Protein AF-A0A4Q5K8H9-F1 (afdb_monomer_lite)

Structure (mmCIF, N/CA/C/O backbone):
data_AF-A0A4Q5K8H9-F1
#
_entry.id   AF-A0A4Q5K8H9-F1
#
loop_
_atom_site.group_PDB
_atom_site.id
_atom_site.type_symbol
_atom_site.label_atom_id
_atom_site.label_alt_id
_atom_site.label_comp_id
_atom_site.label_asym_id
_atom_site.label_entity_id
_atom_site.label_seq_id
_atom_site.pdbx_PDB_ins_code
_atom_site.Cartn_x
_atom_site.Cartn_y
_atom_site.Cartn_z
_atom_site.occupancy
_atom_site.B_iso_or_equiv
_atom_site.auth_seq_id
_atom_site.auth_comp_id
_atom_site.auth_asym_id
_atom_site.auth_atom_id
_atom_site.pdbx_PDB_model_num
ATOM 1 N N . MET A 1 1 ? 30.606 2.551 -42.441 1.00 62.38 1 MET A N 1
ATOM 2 C CA . MET A 1 1 ? 29.489 1.614 -42.179 1.00 62.38 1 MET A CA 1
ATOM 3 C C . MET A 1 1 ? 29.678 0.838 -40.875 1.00 62.38 1 MET A C 1
ATOM 5 O O . MET A 1 1 ? 28.784 0.928 -40.049 1.00 62.38 1 MET A O 1
ATOM 9 N N . GLY A 1 2 ? 30.818 0.172 -40.624 1.00 75.88 2 GLY A N 1
ATOM 10 C CA . GLY A 1 2 ? 31.052 -0.582 -39.371 1.00 75.88 2 GLY A CA 1
ATOM 11 C C . GLY A 1 2 ? 30.917 0.238 -38.076 1.00 75.88 2 GLY A C 1
ATOM 12 O O . GLY A 1 2 ? 30.123 -0.114 -37.214 1.00 75.88 2 GLY A O 1
ATOM 13 N N . VAL A 1 3 ? 31.576 1.401 -37.999 1.00 83.06 3 VAL A N 1
ATOM 14 C CA . VAL A 1 3 ? 31.557 2.280 -36.806 1.00 83.06 3 VAL A CA 1
ATOM 15 C C . VAL A 1 3 ? 30.151 2.800 -36.461 1.00 83.06 3 VAL A C 1
ATOM 17 O O . VAL A 1 3 ? 29.798 2.942 -35.295 1.00 83.06 3 VAL A O 1
ATOM 20 N N . CYS A 1 4 ? 29.306 3.059 -37.466 1.00 86.44 4 CYS A N 1
ATOM 21 C CA . CYS A 1 4 ? 27.932 3.519 -37.237 1.00 86.44 4 CYS A CA 1
ATOM 22 C C . CYS A 1 4 ? 27.046 2.403 -36.663 1.00 86.44 4 CYS A C 1
ATOM 24 O O . CYS A 1 4 ? 26.202 2.673 -35.814 1.00 86.44 4 CYS A O 1
ATOM 26 N N . ILE A 1 5 ? 27.248 1.157 -37.105 1.00 91.44 5 ILE A N 1
ATOM 27 C CA . ILE A 1 5 ? 26.515 -0.011 -36.595 1.00 91.44 5 ILE A CA 1
ATOM 28 C C . ILE A 1 5 ? 26.937 -0.304 -35.150 1.00 91.44 5 ILE A C 1
ATOM 30 O O . ILE A 1 5 ? 26.078 -0.516 -34.298 1.00 91.44 5 ILE A O 1
ATOM 34 N N . GLU A 1 6 ? 28.235 -0.239 -34.849 1.00 90.12 6 GLU A N 1
ATOM 35 C CA . GLU A 1 6 ? 28.751 -0.385 -33.482 1.00 90.12 6 GLU A CA 1
ATOM 36 C C . GLU A 1 6 ? 28.177 0.675 -32.536 1.00 90.12 6 GLU A C 1
ATOM 38 O O . GLU A 1 6 ? 27.712 0.340 -31.446 1.00 90.12 6 GLU A O 1
ATOM 43 N N . LEU A 1 7 ? 28.115 1.941 -32.968 1.00 92.06 7 LEU A N 1
ATOM 44 C CA . LEU A 1 7 ? 27.513 3.015 -32.177 1.00 92.06 7 LEU A CA 1
ATOM 45 C C . LEU A 1 7 ? 26.027 2.744 -31.875 1.00 92.06 7 LEU A C 1
ATOM 47 O O . LEU A 1 7 ? 25.587 2.936 -30.743 1.00 92.06 7 LEU A O 1
ATOM 51 N N . LEU A 1 8 ? 25.256 2.266 -32.859 1.00 92.44 8 LEU A N 1
ATOM 52 C CA . LEU A 1 8 ? 23.841 1.921 -32.668 1.00 92.44 8 LEU A CA 1
ATOM 53 C C . LEU A 1 8 ? 23.658 0.774 -31.665 1.00 92.44 8 LEU A C 1
ATOM 55 O O . LEU A 1 8 ? 22.760 0.836 -30.825 1.00 92.44 8 LEU A O 1
ATOM 59 N N . ILE A 1 9 ? 24.525 -0.242 -31.713 1.00 91.81 9 ILE A N 1
ATOM 60 C CA . ILE A 1 9 ? 24.513 -1.354 -30.752 1.00 91.81 9 ILE A CA 1
ATOM 61 C C . ILE A 1 9 ? 24.829 -0.842 -29.343 1.00 91.81 9 ILE A C 1
ATOM 63 O O . ILE A 1 9 ? 24.112 -1.176 -28.399 1.00 91.81 9 ILE A O 1
ATOM 67 N N . ILE A 1 10 ? 25.854 0.002 -29.192 1.00 92.88 10 ILE A N 1
ATOM 68 C CA . ILE A 1 10 ? 26.233 0.593 -27.901 1.00 92.88 10 ILE A CA 1
ATOM 69 C C . ILE A 1 10 ? 25.069 1.404 -27.321 1.00 92.88 10 ILE A C 1
ATOM 71 O O . ILE A 1 10 ? 24.685 1.181 -26.173 1.00 92.88 10 ILE A O 1
ATOM 75 N N . LEU A 1 11 ? 24.468 2.300 -28.112 1.00 92.81 11 LEU A N 1
ATOM 76 C CA . LEU A 1 11 ? 23.325 3.108 -27.677 1.00 92.81 11 LEU A CA 1
ATOM 77 C C . LEU A 1 11 ? 22.146 2.233 -27.234 1.00 92.81 11 LEU A C 1
ATOM 79 O O . LEU A 1 11 ? 21.548 2.495 -26.192 1.00 92.81 11 LEU A O 1
ATOM 83 N N . TRP A 1 12 ? 21.850 1.163 -27.976 1.00 94.12 12 TRP A N 1
ATOM 84 C CA . TRP A 1 12 ? 20.782 0.227 -27.628 1.00 94.12 12 TRP A CA 1
ATOM 85 C C . TRP A 1 12 ? 21.049 -0.519 -26.311 1.00 94.12 12 TRP A C 1
ATOM 87 O O . TRP A 1 12 ? 20.154 -0.642 -25.470 1.00 94.12 12 TRP A O 1
ATOM 97 N N . VAL A 1 13 ? 22.285 -0.983 -26.092 1.00 94.06 13 VAL A N 1
ATOM 98 C CA . VAL A 1 13 ? 22.686 -1.636 -24.834 1.00 94.06 13 VAL A CA 1
ATOM 99 C C . VAL A 1 13 ? 22.577 -0.664 -23.658 1.00 94.06 13 VAL A C 1
ATOM 101 O O . VAL A 1 13 ? 22.017 -1.029 -22.620 1.00 94.06 13 VAL A O 1
ATOM 104 N N . PHE A 1 14 ? 23.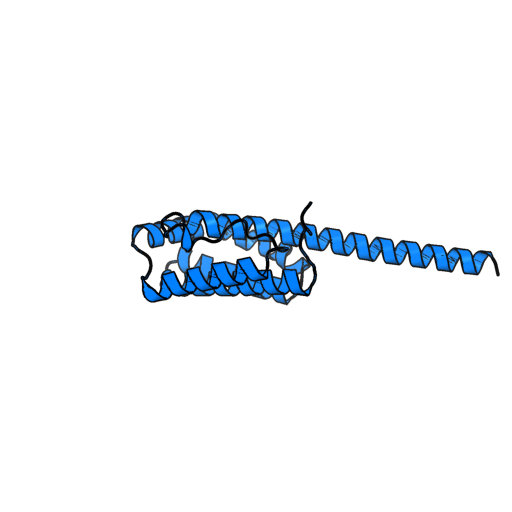064 0.571 -23.814 1.00 93.81 14 PHE A N 1
ATOM 105 C CA . PHE A 1 14 ? 22.987 1.601 -22.775 1.00 93.81 14 PHE A CA 1
ATOM 106 C C . PHE A 1 14 ? 21.544 1.965 -22.419 1.00 93.81 14 PHE A C 1
ATOM 108 O O . PHE A 1 14 ? 21.217 2.022 -21.232 1.00 93.81 14 PHE A O 1
ATOM 115 N N . ASP A 1 15 ? 20.671 2.150 -23.411 1.00 92.44 15 ASP A N 1
ATOM 116 C CA . ASP A 1 15 ? 19.256 2.450 -23.174 1.00 92.44 15 ASP A CA 1
ATOM 117 C C . ASP A 1 15 ? 18.577 1.314 -22.395 1.00 92.44 15 ASP A C 1
ATOM 119 O O . ASP A 1 15 ? 17.964 1.526 -21.342 1.00 92.44 15 ASP A O 1
ATOM 123 N N . ARG A 1 16 ? 18.792 0.063 -22.823 1.00 91.62 16 ARG A N 1
ATOM 124 C CA . ARG A 1 16 ? 18.231 -1.106 -22.135 1.00 91.62 16 ARG A CA 1
ATOM 125 C C . ARG A 1 16 ? 18.771 -1.260 -20.713 1.00 91.62 16 ARG A C 1
ATOM 127 O O . ARG A 1 16 ? 18.016 -1.610 -19.800 1.00 91.62 16 ARG A O 1
ATOM 134 N N . TRP A 1 17 ? 20.053 -0.976 -20.497 1.00 92.69 17 TRP A N 1
ATOM 135 C CA . TRP A 1 17 ? 20.649 -0.950 -19.163 1.00 92.69 17 TRP A CA 1
ATOM 136 C C . TRP A 1 17 ? 20.022 0.136 -18.280 1.00 92.69 17 TRP A C 1
ATOM 138 O O . TRP A 1 17 ? 19.642 -0.143 -17.139 1.00 92.69 17 TRP A O 1
ATOM 148 N N . GLN A 1 18 ? 19.826 1.342 -18.814 1.00 91.56 18 GLN A N 1
ATOM 149 C CA . GLN A 1 18 ? 19.221 2.455 -18.089 1.00 91.56 18 GLN A CA 1
ATOM 150 C C . GLN A 1 18 ? 17.762 2.163 -17.707 1.00 91.56 18 GLN A C 1
ATOM 152 O O . GLN A 1 18 ? 17.360 2.434 -16.572 1.00 91.56 18 GLN A O 1
ATOM 157 N N . VAL A 1 19 ? 16.977 1.565 -18.607 1.00 91.06 19 VAL A N 1
ATOM 158 C CA . VAL A 1 19 ? 15.595 1.136 -18.328 1.00 91.06 19 VAL A CA 1
ATOM 159 C C . VAL A 1 19 ? 15.557 0.093 -17.211 1.00 91.06 19 VAL A C 1
ATOM 161 O O . VAL A 1 19 ? 14.782 0.227 -16.261 1.00 91.06 19 VAL A O 1
ATOM 164 N N . ASN A 1 20 ? 16.428 -0.916 -17.271 1.00 90.00 20 ASN A N 1
ATOM 165 C CA . ASN A 1 20 ? 16.505 -1.952 -16.241 1.00 90.00 20 ASN A CA 1
ATOM 166 C C . ASN A 1 20 ? 16.941 -1.384 -14.884 1.00 90.00 20 ASN A C 1
ATOM 168 O O . ASN A 1 20 ? 16.368 -1.743 -13.856 1.00 90.00 20 ASN A O 1
ATOM 172 N N . SER A 1 21 ? 17.918 -0.475 -14.876 1.00 91.44 21 SER A N 1
ATOM 173 C CA . SER A 1 21 ? 18.385 0.207 -13.666 1.00 91.44 21 SER A CA 1
ATOM 174 C C . SER A 1 21 ? 17.268 1.035 -13.020 1.00 91.44 21 SER A C 1
ATOM 176 O O . SER A 1 21 ? 16.988 0.880 -11.828 1.00 91.44 21 SER A O 1
ATOM 178 N N . LYS A 1 22 ? 16.534 1.824 -13.821 1.00 92.62 22 LYS A N 1
ATOM 179 C CA . LYS A 1 22 ? 15.344 2.562 -13.366 1.00 92.62 22 LYS A CA 1
ATOM 180 C C . LYS A 1 22 ? 14.297 1.621 -12.774 1.00 92.62 22 LYS A C 1
ATOM 182 O O . LYS A 1 22 ? 13.828 1.863 -11.666 1.00 92.62 22 LYS A O 1
ATOM 187 N N . LYS A 1 23 ? 13.968 0.520 -13.459 1.00 92.69 23 LYS A N 1
ATOM 188 C CA . LYS A 1 23 ? 12.986 -0.453 -12.957 1.00 92.69 23 LYS A CA 1
ATOM 189 C C . LYS A 1 23 ? 13.417 -1.062 -11.619 1.00 92.69 23 LYS A C 1
ATOM 191 O O . LYS A 1 23 ? 12.610 -1.111 -10.697 1.00 92.69 23 LYS A O 1
ATOM 196 N N . ARG A 1 24 ? 14.683 -1.475 -11.481 1.00 93.12 24 ARG A N 1
ATOM 197 C CA . ARG A 1 24 ? 15.223 -2.016 -10.219 1.00 93.12 24 ARG A CA 1
ATOM 198 C C . ARG A 1 24 ? 15.133 -1.007 -9.075 1.00 93.12 24 ARG A C 1
ATOM 200 O O . ARG A 1 24 ? 14.752 -1.384 -7.969 1.00 93.12 24 ARG A O 1
ATOM 207 N N . ARG A 1 25 ? 15.426 0.272 -9.341 1.00 95.12 25 ARG A N 1
ATOM 208 C CA . ARG A 1 25 ? 15.238 1.350 -8.358 1.00 95.12 25 ARG A CA 1
ATOM 209 C C . ARG A 1 25 ? 13.778 1.441 -7.913 1.00 95.12 25 ARG A C 1
ATOM 211 O O . ARG A 1 25 ? 13.530 1.426 -6.715 1.00 95.12 25 ARG A O 1
ATOM 218 N N . LEU A 1 26 ? 12.827 1.485 -8.848 1.00 96.12 26 LEU A N 1
ATOM 219 C CA . LEU A 1 26 ? 11.400 1.569 -8.515 1.00 96.12 26 LEU A CA 1
ATOM 220 C C . LEU A 1 26 ? 10.922 0.359 -7.698 1.00 96.12 26 LEU A C 1
ATOM 222 O O . LEU A 1 26 ? 10.239 0.542 -6.699 1.00 96.12 26 LEU A O 1
ATOM 226 N N . VAL A 1 27 ? 11.336 -0.861 -8.056 1.00 96.00 27 VAL A N 1
ATOM 227 C CA . VAL A 1 27 ? 11.027 -2.074 -7.272 1.00 96.00 27 VAL A CA 1
ATOM 228 C C . VAL A 1 27 ? 11.585 -1.979 -5.846 1.00 96.00 27 VAL A C 1
ATOM 230 O O . VAL A 1 27 ? 10.914 -2.362 -4.894 1.00 96.00 27 VAL A O 1
ATOM 233 N N . SER A 1 28 ? 12.791 -1.431 -5.673 1.00 95.69 28 SER A N 1
ATOM 234 C CA . SER A 1 28 ? 13.385 -1.220 -4.346 1.00 95.69 28 SER A CA 1
ATOM 235 C C . SER A 1 28 ? 12.597 -0.209 -3.502 1.00 95.69 28 SER A C 1
ATOM 237 O O . SER A 1 28 ? 12.359 -0.447 -2.318 1.00 95.69 28 SER A O 1
ATOM 239 N N . LEU A 1 29 ? 12.144 0.897 -4.102 1.00 96.50 29 LEU A N 1
ATOM 240 C CA . LEU A 1 29 ? 11.303 1.889 -3.420 1.00 96.50 29 LEU A CA 1
ATOM 241 C C . LEU A 1 29 ? 9.941 1.299 -3.034 1.00 96.50 29 LEU A C 1
ATOM 243 O O . LEU A 1 29 ? 9.490 1.487 -1.906 1.00 96.50 29 LEU A O 1
ATOM 247 N N . GLU A 1 30 ? 9.316 0.546 -3.941 1.00 96.94 30 GLU A N 1
ATOM 248 C CA . GLU A 1 30 ? 8.046 -0.134 -3.681 1.00 96.94 30 GLU A CA 1
ATOM 249 C C . GLU A 1 30 ? 8.168 -1.128 -2.529 1.00 96.94 30 GLU A C 1
ATOM 251 O O . GLU A 1 30 ? 7.362 -1.081 -1.598 1.00 96.94 30 GLU A O 1
ATOM 256 N N . ARG A 1 31 ? 9.228 -1.945 -2.533 1.00 95.69 31 ARG A N 1
ATOM 257 C CA . ARG A 1 31 ? 9.516 -2.901 -1.463 1.00 95.69 31 ARG A CA 1
ATOM 258 C C . ARG A 1 31 ? 9.600 -2.213 -0.104 1.00 95.69 31 ARG A C 1
ATOM 260 O O . ARG A 1 31 ? 8.989 -2.692 0.847 1.00 95.69 31 ARG A O 1
ATOM 267 N N . ARG A 1 32 ? 10.310 -1.081 -0.016 1.00 95.25 32 ARG A N 1
ATOM 268 C CA . ARG A 1 32 ? 10.425 -0.307 1.232 1.00 95.25 32 ARG A CA 1
ATOM 269 C C . ARG A 1 32 ? 9.053 0.112 1.745 1.00 95.25 32 ARG A C 1
ATOM 271 O O . ARG A 1 32 ? 8.734 -0.161 2.892 1.00 95.25 32 ARG A O 1
ATOM 278 N N . LEU A 1 33 ? 8.218 0.720 0.901 1.00 97.00 33 LEU A N 1
ATOM 279 C CA . LEU A 1 33 ? 6.864 1.130 1.293 1.00 97.00 33 LEU A CA 1
ATOM 280 C C . LEU A 1 33 ? 6.005 -0.072 1.707 1.00 97.00 33 LEU A C 1
ATOM 282 O O . LEU A 1 33 ? 5.313 -0.021 2.723 1.00 97.00 33 LEU A O 1
ATOM 286 N N . ARG A 1 34 ? 6.089 -1.177 0.960 1.00 97.12 34 ARG A N 1
ATOM 287 C CA . ARG A 1 34 ? 5.360 -2.417 1.241 1.00 97.12 34 ARG A CA 1
ATOM 288 C C . ARG A 1 34 ? 5.726 -3.022 2.594 1.00 97.12 34 ARG A C 1
ATOM 290 O O . ARG A 1 34 ? 4.834 -3.523 3.274 1.00 97.12 34 ARG A O 1
ATOM 297 N N . GLU A 1 35 ? 6.986 -2.960 3.017 1.00 95.38 35 GLU A N 1
ATOM 298 C CA . GLU A 1 35 ? 7.417 -3.439 4.338 1.00 95.38 35 GLU A CA 1
ATOM 299 C C . GLU A 1 35 ? 6.687 -2.705 5.478 1.00 95.38 35 GLU A C 1
ATOM 301 O O . GLU A 1 35 ? 6.221 -3.349 6.422 1.00 95.38 35 GLU A O 1
ATOM 306 N N . TYR A 1 36 ? 6.467 -1.393 5.350 1.00 95.50 36 TYR A N 1
ATOM 307 C CA . TYR A 1 36 ? 5.660 -0.630 6.310 1.00 95.50 36 TYR A CA 1
ATOM 308 C C . TYR A 1 36 ? 4.176 -1.011 6.272 1.00 95.50 36 TYR A C 1
ATOM 310 O O . TYR A 1 36 ? 3.541 -1.109 7.323 1.00 95.50 36 TYR A O 1
ATOM 318 N N . LEU A 1 37 ? 3.619 -1.294 5.089 1.00 96.06 37 LEU A N 1
ATOM 319 C CA . LEU A 1 37 ? 2.240 -1.786 4.975 1.00 96.06 37 LEU A CA 1
ATOM 320 C C . LEU A 1 37 ? 2.079 -3.166 5.628 1.00 96.06 37 LEU A C 1
ATOM 322 O O . LEU A 1 37 ? 1.116 -3.395 6.356 1.00 96.06 37 LEU A O 1
ATOM 326 N N . ILE A 1 38 ? 3.041 -4.073 5.427 1.00 95.00 38 ILE A N 1
ATOM 327 C CA . ILE A 1 38 ? 3.085 -5.383 6.096 1.00 95.00 38 ILE A CA 1
ATOM 328 C C . ILE A 1 38 ? 3.130 -5.200 7.612 1.00 95.00 38 ILE A C 1
ATOM 330 O O . ILE A 1 38 ? 2.399 -5.877 8.341 1.00 95.00 38 ILE A O 1
ATOM 334 N N . PHE A 1 39 ? 3.988 -4.298 8.091 1.00 93.19 39 PHE A N 1
ATOM 335 C CA . PHE A 1 39 ? 4.112 -4.010 9.512 1.00 93.19 39 PHE A CA 1
ATOM 336 C C . PHE A 1 39 ? 2.781 -3.523 10.092 1.00 93.19 39 PHE A C 1
ATOM 338 O O . PHE A 1 39 ? 2.320 -4.093 11.084 1.00 93.19 39 PHE A O 1
ATOM 345 N N . PHE A 1 40 ? 2.120 -2.580 9.414 1.00 93.19 40 PHE A N 1
ATOM 346 C CA . PHE A 1 40 ? 0.790 -2.095 9.779 1.00 93.19 40 PHE A CA 1
ATOM 347 C C . PHE A 1 40 ? -0.240 -3.224 9.847 1.00 93.19 40 PHE A C 1
ATOM 349 O O . PHE A 1 40 ? -0.881 -3.415 10.880 1.00 93.19 40 PHE A O 1
ATOM 356 N N . LEU A 1 41 ? -0.359 -4.026 8.786 1.00 94.00 41 LEU A N 1
ATOM 357 C CA . LEU A 1 41 ? -1.332 -5.119 8.705 1.00 94.00 41 LEU A CA 1
ATOM 358 C C . LEU A 1 41 ? -1.127 -6.175 9.803 1.00 94.00 41 LEU A C 1
ATOM 360 O O . LEU A 1 41 ? -2.095 -6.713 10.337 1.00 94.00 41 LEU A O 1
ATOM 364 N N . LYS A 1 42 ? 0.120 -6.465 10.184 1.00 91.62 42 LYS A N 1
ATOM 365 C CA . LYS A 1 42 ? 0.411 -7.447 11.239 1.00 91.62 42 LYS A CA 1
ATOM 366 C C . LYS A 1 42 ? 0.156 -6.906 12.647 1.00 91.62 42 LYS A C 1
ATOM 368 O O . LYS A 1 42 ? -0.361 -7.640 13.487 1.00 91.62 42 LYS A O 1
ATOM 373 N N . HIS A 1 43 ? 0.509 -5.650 12.918 1.00 89.81 43 HIS A N 1
ATOM 374 C CA . HIS A 1 43 ? 0.453 -5.093 14.276 1.00 89.81 43 HIS A CA 1
ATOM 375 C C . HIS A 1 43 ? -0.912 -4.502 14.631 1.00 89.81 43 HIS A C 1
ATOM 377 O O . HIS A 1 43 ? -1.368 -4.670 15.764 1.00 89.81 43 HIS A O 1
ATOM 383 N N . SER A 1 44 ? -1.590 -3.865 13.673 1.00 88.38 44 SER A N 1
ATOM 384 C CA . SER A 1 44 ? -2.933 -3.307 13.871 1.00 88.38 44 SER A CA 1
ATOM 385 C C . SER A 1 44 ? -3.979 -4.392 14.125 1.00 88.38 44 SER A C 1
ATOM 387 O O . SER A 1 44 ? -4.865 -4.212 14.954 1.00 88.38 44 SER A O 1
ATOM 389 N N . PHE A 1 45 ? -3.856 -5.548 13.465 1.00 88.75 45 PHE A N 1
ATOM 390 C CA . PHE A 1 45 ? -4.896 -6.585 13.446 1.00 88.75 45 PHE A CA 1
ATOM 391 C C . PHE A 1 45 ? -4.507 -7.871 14.186 1.00 88.75 45 PHE A C 1
ATOM 393 O O . PHE A 1 45 ? -5.073 -8.936 13.942 1.00 88.75 45 PHE A O 1
ATOM 400 N N . LYS A 1 46 ? -3.564 -7.788 15.132 1.00 85.62 46 LYS A N 1
ATOM 401 C CA . LYS A 1 46 ? -3.097 -8.943 15.921 1.00 85.62 46 LYS A CA 1
ATOM 402 C C . LYS A 1 46 ? -4.206 -9.664 16.709 1.00 85.62 46 LYS A C 1
ATOM 404 O O . LYS A 1 46 ? -4.069 -10.853 16.973 1.00 85.62 46 LYS A O 1
ATOM 409 N N . ASN A 1 47 ? -5.282 -8.957 17.066 1.00 85.25 47 ASN A N 1
ATOM 410 C CA . ASN A 1 47 ? -6.405 -9.485 17.854 1.00 85.25 47 ASN A CA 1
ATOM 411 C C . ASN A 1 47 ? -7.559 -10.018 16.986 1.00 85.25 47 ASN A C 1
ATOM 413 O O . ASN A 1 47 ? -8.456 -10.674 17.499 1.00 85.25 47 ASN A O 1
ATOM 417 N N . VAL A 1 48 ? -7.542 -9.767 15.673 1.00 87.06 48 VAL A N 1
ATOM 418 C CA . VAL A 1 48 ? -8.545 -10.300 14.735 1.00 87.06 48 VAL A CA 1
ATOM 419 C C . VAL A 1 48 ? -8.348 -11.819 14.596 1.00 87.06 48 VAL A C 1
ATOM 421 O O . VAL A 1 48 ? -7.197 -12.255 14.665 1.00 87.06 48 VAL A O 1
ATOM 424 N N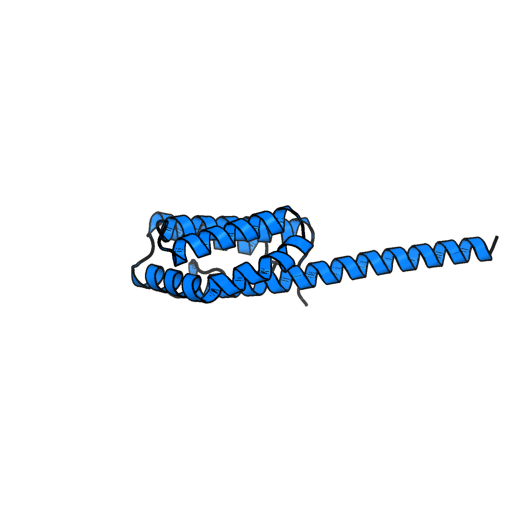 . PRO A 1 49 ? -9.383 -12.655 14.391 1.00 89.31 49 PRO A N 1
ATOM 425 C CA . PRO A 1 49 ? -9.196 -14.090 14.163 1.00 89.31 49 PRO A CA 1
ATOM 426 C C . PRO A 1 49 ? -8.279 -14.379 12.967 1.00 89.31 49 PRO A C 1
ATOM 428 O O . PRO A 1 49 ? -8.241 -13.625 11.990 1.00 89.31 49 PRO A O 1
ATOM 431 N N . ALA A 1 50 ? -7.483 -15.447 13.065 1.00 89.81 50 ALA A N 1
ATOM 432 C CA . ALA A 1 50 ? -6.380 -15.717 12.142 1.00 89.81 50 ALA A CA 1
ATOM 433 C C . ALA A 1 50 ? -6.834 -15.871 10.680 1.00 89.81 50 ALA A C 1
ATOM 435 O O . ALA A 1 50 ? -6.107 -15.478 9.770 1.00 89.81 50 ALA A O 1
ATOM 436 N N . GLU A 1 51 ? -8.045 -16.378 10.455 1.00 91.00 51 GLU A N 1
ATOM 437 C CA . GLU A 1 51 ? -8.647 -16.570 9.137 1.00 91.00 51 GLU A CA 1
ATOM 438 C C . GLU A 1 51 ? -8.970 -15.260 8.394 1.00 91.00 51 GLU A C 1
ATOM 440 O O . GLU A 1 51 ? -9.060 -15.26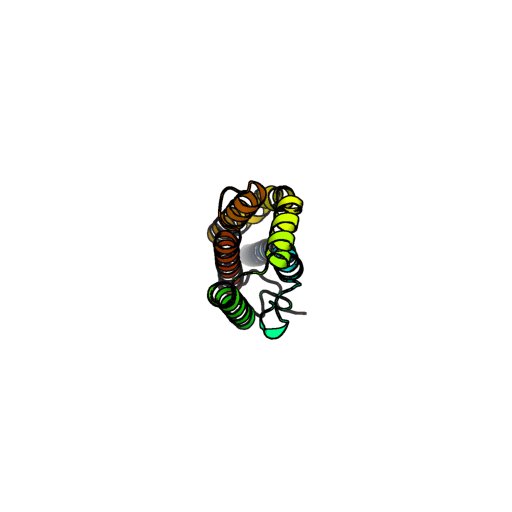5 7.162 1.00 91.00 51 GLU A O 1
ATOM 445 N N . TYR A 1 52 ? -9.090 -14.137 9.114 1.00 91.81 52 TYR A N 1
ATOM 446 C CA . TYR A 1 52 ? -9.319 -12.805 8.537 1.00 91.81 52 TYR A CA 1
ATOM 447 C C . TYR A 1 52 ? -8.042 -11.957 8.464 1.00 91.81 52 TYR A C 1
ATOM 449 O O . TYR A 1 52 ? -8.073 -10.852 7.923 1.00 91.81 52 TYR A O 1
ATOM 457 N N . ARG A 1 53 ? -6.906 -12.439 8.988 1.00 91.50 53 ARG A N 1
ATOM 458 C CA . ARG A 1 53 ? -5.637 -11.698 8.935 1.00 91.50 53 ARG A CA 1
ATOM 459 C C . ARG A 1 53 ? -5.023 -11.754 7.539 1.00 91.50 53 ARG A C 1
ATOM 461 O O . ARG A 1 53 ? -5.078 -12.767 6.839 1.00 91.50 53 ARG A O 1
ATOM 468 N N . VAL A 1 54 ? -4.361 -10.666 7.157 1.00 92.94 54 VAL A N 1
ATOM 469 C CA . VAL A 1 54 ? -3.561 -10.622 5.929 1.00 92.94 54 VAL A CA 1
ATOM 470 C C . VAL A 1 54 ? -2.227 -11.334 6.164 1.00 92.94 54 VAL A C 1
ATOM 472 O O . VAL A 1 54 ? -1.610 -11.185 7.217 1.00 92.94 54 VAL A O 1
ATOM 475 N N . GLY A 1 55 ? -1.804 -12.149 5.193 1.00 90.12 55 GLY A N 1
ATOM 476 C CA . GLY A 1 55 ? -0.601 -12.976 5.289 1.00 90.12 55 GLY A CA 1
ATOM 477 C C . GLY A 1 55 ? 0.702 -12.209 5.032 1.00 90.12 55 GLY A C 1
ATOM 478 O O . GLY A 1 55 ? 1.003 -11.202 5.664 1.00 90.12 55 GLY A O 1
ATOM 479 N N . ARG A 1 56 ? 1.527 -12.723 4.109 1.00 90.75 56 ARG A N 1
ATOM 480 C CA . ARG A 1 56 ? 2.849 -12.145 3.789 1.00 90.75 56 ARG A CA 1
ATOM 481 C C . ARG A 1 56 ? 2.776 -10.837 2.994 1.00 90.75 56 ARG A C 1
ATOM 483 O O . ARG A 1 56 ? 3.711 -10.053 3.081 1.00 90.75 56 ARG A O 1
ATOM 490 N N . PHE A 1 57 ? 1.677 -10.603 2.274 1.00 94.12 57 PHE A N 1
ATOM 491 C CA . PHE A 1 57 ? 1.415 -9.385 1.500 1.00 94.12 57 PHE A CA 1
ATOM 492 C C . PHE A 1 57 ? 2.532 -9.019 0.500 1.00 94.12 57 PHE A C 1
ATOM 494 O O . PHE A 1 57 ? 2.921 -7.859 0.358 1.00 94.12 57 PHE A O 1
ATOM 501 N N . PHE A 1 58 ? 3.069 -10.021 -0.204 1.00 93.25 58 PHE A N 1
ATOM 502 C CA . PHE A 1 58 ? 4.039 -9.819 -1.284 1.00 93.25 58 PHE A CA 1
ATOM 503 C C . PHE A 1 58 ? 3.339 -9.416 -2.582 1.00 93.25 58 PHE A C 1
ATOM 505 O O . PHE A 1 58 ? 2.254 -9.914 -2.863 1.00 93.25 58 PHE A O 1
ATOM 512 N N . GLY A 1 59 ? 3.959 -8.553 -3.393 1.00 91.38 59 GLY A N 1
ATOM 513 C CA . GLY A 1 59 ? 3.330 -8.044 -4.621 1.00 91.38 59 GLY A CA 1
ATOM 514 C C . GLY A 1 59 ? 3.020 -9.125 -5.663 1.00 91.38 59 GLY A C 1
ATOM 515 O O . GLY A 1 59 ? 2.038 -9.007 -6.388 1.00 91.38 59 GLY A O 1
ATOM 516 N N . VAL A 1 60 ? 3.793 -10.218 -5.680 1.00 93.69 60 VAL A N 1
ATOM 517 C CA . VAL A 1 60 ? 3.530 -11.390 -6.537 1.00 93.69 60 VAL A CA 1
ATOM 518 C C . VAL A 1 60 ? 2.217 -12.101 -6.182 1.00 93.69 60 VAL A C 1
ATOM 520 O O . VAL A 1 60 ? 1.562 -12.664 -7.053 1.00 93.69 60 VAL A O 1
ATOM 523 N N . ASP A 1 61 ? 1.787 -12.016 -4.921 1.00 95.06 61 ASP A N 1
ATOM 524 C CA . ASP A 1 61 ? 0.581 -12.659 -4.391 1.00 95.06 61 ASP A CA 1
ATOM 525 C C . ASP A 1 61 ? -0.666 -11.754 -4.520 1.00 95.06 61 ASP A C 1
ATOM 527 O O . ASP A 1 61 ? -1.600 -11.875 -3.724 1.00 95.06 61 ASP A O 1
ATOM 531 N N . HIS A 1 62 ? -0.698 -10.833 -5.492 1.00 95.75 62 HIS A N 1
ATOM 532 C CA . HIS A 1 62 ? -1.730 -9.795 -5.632 1.00 95.75 62 HIS A CA 1
ATOM 533 C C . HIS A 1 62 ? -3.163 -10.313 -5.426 1.00 95.75 62 HIS A C 1
ATOM 535 O O . HIS A 1 62 ? -3.841 -9.896 -4.490 1.00 95.75 62 HIS A O 1
ATOM 541 N N . ASP A 1 63 ? -3.619 -11.292 -6.210 1.00 96.31 63 ASP A N 1
ATOM 542 C CA . ASP A 1 63 ? -4.998 -11.798 -6.112 1.00 96.31 63 ASP A CA 1
ATOM 543 C C . ASP A 1 63 ? -5.345 -12.327 -4.713 1.00 96.31 63 ASP A C 1
ATOM 545 O O . ASP A 1 63 ? -6.478 -12.204 -4.233 1.00 96.31 63 ASP A O 1
ATOM 549 N N . LYS A 1 64 ? -4.362 -12.921 -4.030 1.00 96.44 64 LYS A N 1
ATOM 550 C CA . LYS A 1 64 ? -4.510 -13.388 -2.652 1.00 96.44 64 LYS A CA 1
ATOM 551 C C . LYS A 1 64 ? -4.572 -12.210 -1.685 1.00 96.44 64 LYS A C 1
ATOM 553 O O . LYS A 1 64 ? -5.428 -12.217 -0.801 1.00 96.44 64 LYS A O 1
ATOM 558 N N . ASN A 1 65 ? -3.717 -11.206 -1.860 1.00 96.44 65 ASN A N 1
ATOM 559 C CA . ASN A 1 65 ? -3.700 -9.989 -1.052 1.00 96.44 65 ASN A CA 1
ATOM 560 C C . ASN A 1 65 ? -5.049 -9.267 -1.105 1.00 96.44 65 ASN A C 1
ATOM 562 O O . ASN A 1 65 ? -5.611 -8.949 -0.057 1.00 96.44 65 ASN A O 1
ATOM 566 N N . ILE A 1 66 ? -5.599 -9.081 -2.309 1.00 97.44 66 ILE A N 1
ATOM 567 C CA . ILE A 1 66 ? -6.909 -8.458 -2.533 1.00 97.44 66 ILE A CA 1
ATOM 568 C C . ILE A 1 66 ? -8.000 -9.214 -1.774 1.00 97.44 66 ILE A C 1
ATOM 570 O O . ILE A 1 66 ? -8.718 -8.618 -0.972 1.00 97.44 66 ILE A O 1
ATOM 574 N N . LYS A 1 67 ? -8.069 -10.541 -1.941 1.00 97.31 67 LYS A N 1
ATOM 575 C CA . LYS A 1 67 ? -9.056 -11.384 -1.245 1.00 97.31 67 LYS A CA 1
ATOM 576 C C . LYS A 1 67 ? -8.921 -11.313 0.276 1.00 97.31 67 LYS A C 1
ATOM 578 O O . LYS A 1 67 ? -9.930 -11.289 0.975 1.00 97.31 67 LYS A O 1
ATOM 583 N N . GLN A 1 68 ? -7.697 -11.306 0.803 1.00 97.06 68 GLN A N 1
ATOM 584 C CA . GLN A 1 68 ? -7.457 -11.220 2.246 1.00 97.06 68 GLN A CA 1
ATOM 585 C C . GLN A 1 68 ? -7.836 -9.848 2.812 1.00 97.06 68 GLN A C 1
ATOM 587 O O . GLN A 1 68 ? -8.478 -9.788 3.858 1.00 97.06 68 GLN A O 1
ATOM 592 N N . ILE A 1 69 ? -7.502 -8.759 2.113 1.00 97.25 69 ILE A N 1
ATOM 593 C CA . ILE A 1 69 ? -7.913 -7.407 2.508 1.00 97.25 69 ILE A CA 1
ATOM 594 C C . ILE A 1 69 ? -9.435 -7.275 2.473 1.00 97.25 69 ILE A C 1
ATOM 596 O O . ILE A 1 69 ? -10.011 -6.751 3.421 1.00 97.25 69 ILE A O 1
ATOM 600 N N . ASP A 1 70 ? -10.101 -7.770 1.430 1.00 97.50 70 ASP A N 1
ATOM 601 C CA . ASP A 1 70 ? -11.559 -7.673 1.326 1.00 97.50 70 ASP A CA 1
ATOM 602 C C . ASP A 1 70 ? -12.264 -8.474 2.432 1.00 97.50 70 ASP A C 1
ATOM 604 O O . ASP A 1 70 ? -13.210 -7.970 3.040 1.00 97.50 70 ASP A O 1
ATOM 608 N N . LYS A 1 71 ? -11.748 -9.661 2.785 1.00 96.25 71 LYS A N 1
ATOM 609 C CA . LYS A 1 71 ? -12.213 -10.423 3.957 1.00 96.25 71 LYS A CA 1
ATOM 610 C C . LYS A 1 71 ? -12.034 -9.651 5.263 1.00 96.25 71 LYS A C 1
ATOM 612 O O . LYS A 1 71 ? -12.953 -9.625 6.077 1.00 96.25 71 LYS A O 1
ATOM 617 N N . LEU A 1 72 ? -10.880 -9.012 5.461 1.00 95.25 72 LEU A N 1
ATOM 618 C CA . LEU A 1 72 ? -10.619 -8.200 6.649 1.00 95.25 72 LEU A CA 1
ATOM 619 C C . LEU A 1 72 ? -11.564 -6.992 6.721 1.00 95.25 72 LEU A C 1
ATOM 621 O O . LEU A 1 72 ? -12.151 -6.732 7.766 1.00 95.25 72 LEU A O 1
ATOM 625 N N . ILE A 1 73 ? -11.763 -6.283 5.607 1.00 95.88 73 ILE A N 1
ATOM 626 C CA . ILE A 1 73 ? -12.712 -5.165 5.521 1.00 95.88 73 ILE A CA 1
ATOM 627 C C . ILE A 1 73 ? -14.126 -5.641 5.865 1.00 95.88 73 ILE A C 1
ATOM 629 O O . ILE A 1 73 ? -14.824 -4.975 6.630 1.00 95.88 73 ILE A O 1
ATOM 633 N N . GLN A 1 74 ? -14.560 -6.777 5.314 1.00 95.69 74 GLN A N 1
ATOM 634 C CA . GLN A 1 74 ? -15.878 -7.337 5.601 1.00 95.69 74 GLN A CA 1
ATOM 635 C C . GLN A 1 74 ? -16.018 -7.698 7.083 1.00 95.69 74 GLN A C 1
ATOM 637 O O . GLN A 1 74 ? -17.018 -7.336 7.695 1.00 95.69 74 GLN A O 1
ATOM 642 N N . TYR A 1 75 ? -15.000 -8.323 7.679 1.00 93.31 75 TYR A N 1
ATOM 643 C CA . TYR A 1 75 ? -14.980 -8.625 9.109 1.00 93.31 75 TYR A CA 1
ATOM 644 C C . TYR A 1 75 ? -15.147 -7.361 9.961 1.00 93.31 75 TYR A C 1
ATOM 646 O O . TYR A 1 75 ? -16.021 -7.326 10.825 1.00 93.31 75 TYR A O 1
ATOM 654 N N . VAL A 1 76 ? -14.369 -6.309 9.674 1.00 92.06 76 VAL A N 1
ATOM 655 C CA . VAL A 1 76 ? -14.434 -5.024 10.394 1.00 92.06 76 VAL A CA 1
ATOM 656 C C . VAL A 1 76 ? -15.808 -4.366 10.246 1.00 92.06 76 VAL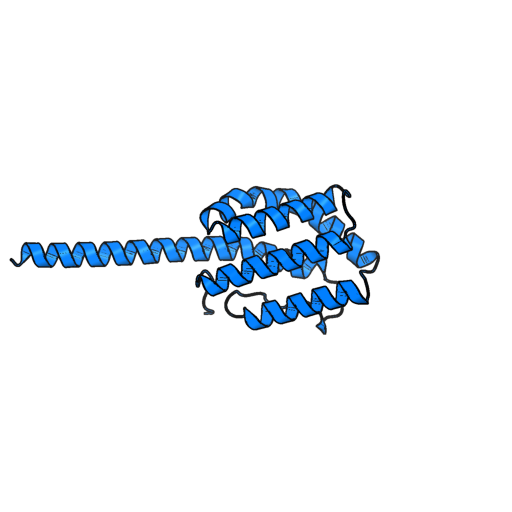 A C 1
ATOM 658 O O . VAL A 1 76 ? -16.305 -3.770 11.197 1.00 92.06 76 VAL A O 1
ATOM 661 N N . LYS A 1 77 ? -16.452 -4.482 9.078 1.00 92.62 77 LYS A N 1
ATOM 662 C CA . LYS A 1 77 ? -17.803 -3.944 8.848 1.00 92.62 77 LYS A CA 1
ATOM 663 C C . LYS A 1 77 ? -18.894 -4.727 9.578 1.00 92.62 77 LYS A C 1
ATOM 665 O O . LYS A 1 77 ? -19.826 -4.112 10.079 1.00 92.62 77 LYS A O 1
ATOM 670 N N . SER A 1 78 ? -18.807 -6.057 9.598 1.00 92.12 78 SER A N 1
ATOM 671 C CA . SER A 1 78 ? -19.860 -6.925 10.139 1.00 92.12 78 SER A CA 1
ATOM 672 C C . SER A 1 78 ? -19.776 -7.108 11.652 1.00 92.12 78 SER A C 1
ATOM 674 O O . SER A 1 78 ? -20.806 -7.109 12.313 1.00 92.12 78 SER A O 1
ATOM 676 N N . ASN A 1 79 ? -18.567 -7.263 12.194 1.00 87.38 79 ASN A N 1
ATOM 677 C CA . ASN A 1 79 ? -18.350 -7.553 13.615 1.00 87.38 79 ASN A CA 1
ATOM 678 C C . ASN A 1 79 ? -17.863 -6.328 14.400 1.00 87.38 79 ASN A C 1
ATOM 680 O O . ASN A 1 79 ? -17.812 -6.361 15.626 1.00 87.38 79 ASN A O 1
ATOM 684 N N . GLY A 1 80 ? -17.487 -5.252 13.702 1.00 84.00 80 GLY A N 1
ATOM 685 C CA . GLY A 1 80 ? -16.784 -4.133 14.312 1.00 84.00 80 GLY A CA 1
ATOM 686 C C . GLY A 1 80 ? -15.351 -4.496 14.709 1.00 84.00 80 GLY A C 1
ATOM 687 O O . GLY A 1 80 ? -14.793 -5.526 14.323 1.00 84.00 80 GLY A O 1
ATOM 688 N N . LEU A 1 81 ? -14.742 -3.603 15.482 1.00 84.31 81 LEU A N 1
ATOM 689 C CA . LEU A 1 81 ? -13.468 -3.822 16.155 1.00 84.31 81 LEU A CA 1
ATOM 690 C C . LEU A 1 81 ? -13.735 -3.726 17.653 1.00 84.31 81 LEU A C 1
ATOM 692 O O . LEU A 1 81 ? -14.373 -2.770 18.094 1.00 84.31 81 LEU A O 1
ATOM 696 N N . ASP A 1 82 ? -13.255 -4.702 18.420 1.00 84.50 82 ASP A N 1
ATOM 697 C CA . ASP A 1 82 ? -13.307 -4.618 19.877 1.00 84.50 82 ASP A CA 1
ATOM 698 C C . ASP A 1 82 ? -12.403 -3.485 20.403 1.00 84.50 82 ASP A C 1
ATOM 700 O O . ASP A 1 82 ? -11.524 -2.968 19.703 1.00 84.50 82 ASP A O 1
ATOM 704 N N . GLU A 1 83 ? -12.612 -3.079 21.655 1.00 84.19 83 GLU A N 1
ATOM 705 C CA . GLU A 1 83 ? -11.885 -1.968 22.280 1.00 84.19 83 GLU A CA 1
ATOM 706 C C . GLU A 1 83 ? -10.363 -2.199 22.318 1.00 84.19 83 GLU A C 1
ATOM 708 O O . GLU A 1 83 ? -9.568 -1.267 22.161 1.00 84.19 83 GLU A O 1
ATOM 713 N N . SER A 1 84 ? -9.938 -3.457 22.445 1.00 83.56 84 SER A N 1
ATOM 714 C CA . SER A 1 84 ? -8.530 -3.855 22.438 1.00 83.56 84 SER A CA 1
ATOM 715 C C . SER A 1 84 ? -7.894 -3.653 21.058 1.00 83.56 84 SER A C 1
ATOM 717 O O . SER A 1 84 ? -6.782 -3.127 20.946 1.00 83.56 84 SER A O 1
ATOM 719 N N . ALA A 1 85 ? -8.599 -4.024 19.991 1.00 84.00 85 ALA A N 1
ATOM 720 C CA . ALA A 1 85 ? -8.198 -3.832 18.607 1.00 84.00 85 ALA A CA 1
ATOM 721 C C . ALA A 1 85 ? -8.181 -2.344 18.239 1.00 84.00 85 ALA A C 1
ATOM 723 O O . ALA A 1 85 ? -7.187 -1.878 17.683 1.00 84.00 85 ALA A O 1
ATOM 724 N N . LEU A 1 86 ? -9.213 -1.584 18.622 1.00 87.31 86 LEU A N 1
ATOM 725 C CA . LEU A 1 86 ? -9.259 -0.127 18.450 1.00 87.31 86 LEU A CA 1
ATOM 726 C C . LEU A 1 86 ? -8.065 0.551 19.129 1.00 87.31 86 LEU A C 1
ATOM 728 O O . LEU A 1 86 ? -7.342 1.318 18.492 1.00 87.31 86 LEU A O 1
ATOM 732 N N . THR A 1 87 ? -7.795 0.195 20.386 1.00 86.75 87 THR A N 1
ATOM 733 C CA . THR A 1 87 ? -6.637 0.695 21.139 1.00 86.75 87 THR A CA 1
ATOM 734 C C . THR A 1 87 ? -5.314 0.310 20.471 1.00 86.75 87 THR A C 1
ATOM 736 O O . THR A 1 87 ? -4.391 1.124 20.401 1.00 86.75 87 THR A O 1
ATOM 739 N N . SER A 1 88 ? -5.194 -0.923 19.968 1.00 86.56 88 SER A N 1
ATOM 740 C CA . SER A 1 88 ? -3.988 -1.400 19.279 1.00 86.56 88 SER A CA 1
ATOM 741 C C . SER A 1 88 ? -3.725 -0.613 17.995 1.00 86.56 88 SER A C 1
ATOM 743 O O . SER A 1 88 ? -2.597 -0.173 17.771 1.00 86.56 88 SER A O 1
ATOM 745 N N . ILE A 1 89 ? -4.765 -0.391 17.187 1.00 89.56 89 ILE A N 1
ATOM 746 C CA . ILE A 1 89 ? -4.706 0.411 15.961 1.00 89.56 89 ILE A CA 1
ATOM 747 C C . ILE A 1 89 ? -4.322 1.851 16.296 1.00 89.56 89 ILE A C 1
ATOM 749 O O . ILE A 1 89 ? -3.378 2.380 15.715 1.00 89.56 89 ILE A O 1
ATOM 753 N N . GLN A 1 90 ? -4.988 2.469 17.274 1.00 91.19 90 GLN A N 1
ATOM 754 C CA . GLN A 1 90 ? -4.713 3.853 17.656 1.00 91.19 90 GLN A CA 1
ATOM 755 C C . GLN A 1 90 ? -3.269 4.043 18.126 1.00 91.19 90 GLN A C 1
ATOM 757 O O . GLN A 1 90 ? -2.574 4.936 17.640 1.00 91.19 90 GLN A O 1
ATOM 762 N N . LYS A 1 91 ? -2.783 3.172 19.022 1.00 88.75 91 LYS A N 1
ATOM 763 C CA . LYS A 1 91 ? -1.388 3.194 19.490 1.00 88.75 91 LYS A CA 1
ATOM 764 C C . LYS A 1 91 ? -0.403 3.007 18.344 1.00 88.75 91 LYS A C 1
ATOM 766 O O . LYS A 1 91 ? 0.651 3.640 18.337 1.00 88.75 91 LYS A O 1
ATOM 771 N N . HIS A 1 92 ? -0.726 2.140 17.387 1.00 89.62 92 HIS A N 1
ATOM 772 C CA . HIS A 1 92 ? 0.138 1.919 16.240 1.00 89.62 92 HIS A CA 1
ATOM 773 C C . HIS A 1 92 ? 0.201 3.151 15.330 1.00 89.62 92 HIS A C 1
ATOM 775 O O . HIS A 1 92 ? 1.300 3.597 15.007 1.00 89.62 92 HIS A O 1
ATOM 781 N N . CYS A 1 93 ? -0.949 3.739 14.993 1.00 91.12 93 CYS A N 1
ATOM 782 C CA . CYS A 1 93 ? -1.034 4.963 14.197 1.00 91.12 93 CYS A CA 1
ATOM 783 C C . CYS A 1 93 ? -0.302 6.135 14.862 1.00 91.12 93 CYS A C 1
ATOM 785 O O . CYS A 1 93 ? 0.461 6.829 14.198 1.00 91.12 93 CYS A O 1
ATOM 787 N N . LEU A 1 94 ? -0.469 6.316 16.176 1.00 91.25 94 LEU A N 1
ATOM 788 C CA . LEU A 1 94 ? 0.243 7.338 16.953 1.00 91.25 94 LEU A CA 1
ATOM 789 C C . LEU A 1 94 ? 1.767 7.188 16.876 1.00 91.25 94 LEU A C 1
ATOM 791 O O . LEU A 1 94 ? 2.480 8.186 16.813 1.00 91.25 94 LEU A O 1
ATOM 795 N N . ARG A 1 95 ? 2.269 5.949 16.898 1.00 90.94 95 ARG A N 1
ATOM 796 C CA . ARG A 1 95 ? 3.709 5.670 16.880 1.00 90.94 95 ARG A CA 1
ATOM 797 C C . ARG A 1 95 ? 4.326 5.833 15.492 1.00 90.94 95 ARG A C 1
ATOM 799 O O . ARG A 1 95 ? 5.445 6.321 15.387 1.00 90.94 95 ARG A O 1
ATOM 806 N N . GLU A 1 96 ? 3.624 5.404 14.445 1.00 89.69 96 GLU A N 1
ATOM 807 C CA . GLU A 1 96 ? 4.188 5.334 13.089 1.00 89.69 96 GLU A CA 1
ATOM 808 C C . GLU A 1 96 ? 3.823 6.511 12.183 1.00 89.69 96 GLU A C 1
ATOM 810 O O . GLU A 1 96 ? 4.386 6.606 11.094 1.00 89.69 96 GLU A O 1
ATOM 815 N N . SER A 1 97 ? 2.908 7.398 12.588 1.00 92.19 97 SER A N 1
ATOM 816 C CA . SER A 1 97 ? 2.440 8.533 11.773 1.00 92.19 97 SER A CA 1
ATOM 817 C C . SER A 1 97 ? 3.590 9.302 11.120 1.00 92.19 97 SER A C 1
ATOM 819 O O . SER A 1 97 ? 3.682 9.361 9.895 1.00 92.19 97 SER A O 1
ATOM 821 N N . ARG A 1 98 ? 4.542 9.776 11.932 1.00 93.00 98 ARG A N 1
ATOM 822 C CA . ARG A 1 98 ? 5.737 10.501 11.467 1.00 93.00 98 ARG A CA 1
ATOM 823 C C . ARG A 1 98 ? 6.608 9.667 10.532 1.00 93.00 98 ARG A C 1
ATOM 825 O O . ARG A 1 98 ? 7.142 10.180 9.554 1.00 93.00 98 ARG A O 1
ATOM 832 N N . THR A 1 99 ? 6.769 8.378 10.824 1.00 93.44 99 THR A N 1
ATOM 833 C CA . THR A 1 99 ? 7.558 7.474 9.979 1.00 93.44 99 THR A CA 1
ATOM 834 C C . THR A 1 99 ? 6.935 7.354 8.590 1.00 93.44 99 THR A C 1
ATOM 836 O O . THR A 1 99 ? 7.645 7.429 7.592 1.00 93.44 99 THR A O 1
ATOM 839 N N . LEU A 1 100 ? 5.610 7.219 8.511 1.00 94.56 100 LEU A N 1
ATOM 840 C CA . LEU A 1 100 ? 4.890 7.090 7.244 1.00 94.56 100 LEU A CA 1
ATOM 841 C C . LEU A 1 100 ? 4.830 8.408 6.460 1.00 94.56 100 LEU A C 1
ATOM 843 O O . LEU A 1 100 ? 4.930 8.387 5.231 1.00 94.56 100 LEU A O 1
ATOM 847 N N . GLU A 1 101 ? 4.738 9.549 7.147 1.00 94.69 101 GLU A N 1
ATOM 848 C CA . GLU A 1 101 ? 4.887 10.882 6.545 1.00 94.69 101 GLU A CA 1
ATOM 849 C C . GLU A 1 101 ? 6.264 11.067 5.902 1.00 94.69 101 GLU A C 1
ATOM 851 O O . GLU A 1 101 ? 6.361 11.492 4.751 1.00 94.69 101 GLU A O 1
ATOM 856 N N . ASN A 1 102 ? 7.334 10.670 6.595 1.00 96.31 102 ASN A N 1
ATOM 857 C CA . ASN A 1 102 ? 8.707 10.774 6.090 1.00 96.31 102 ASN A CA 1
ATOM 858 C C . ASN A 1 102 ? 8.966 9.926 4.831 1.00 96.31 102 ASN A C 1
ATOM 860 O O . ASN A 1 102 ? 9.970 10.122 4.147 1.00 96.31 102 ASN A O 1
ATOM 864 N N . LEU A 1 103 ? 8.060 9.003 4.498 1.00 96.19 103 LEU A N 1
ATOM 865 C CA . LEU A 1 103 ? 8.111 8.187 3.286 1.00 96.19 103 LEU A CA 1
ATOM 866 C C . LEU A 1 103 ? 7.337 8.798 2.106 1.00 96.19 103 LEU A C 1
ATOM 868 O O . LEU A 1 103 ? 7.383 8.246 1.008 1.00 96.19 103 LEU A O 1
ATOM 872 N N . LEU A 1 104 ? 6.679 9.952 2.270 1.00 96.19 104 LEU A N 1
ATOM 873 C CA . LEU A 1 104 ? 6.034 10.674 1.163 1.00 96.19 104 LEU A CA 1
ATOM 874 C C . LEU A 1 104 ? 6.986 10.956 -0.018 1.00 96.19 104 LEU A C 1
ATOM 876 O O . LEU A 1 104 ? 6.574 10.712 -1.155 1.00 96.19 104 LEU A O 1
ATOM 880 N N . PRO A 1 105 ? 8.249 11.387 0.195 1.00 96.75 105 PRO A N 1
ATOM 881 C CA . PRO A 1 105 ? 9.213 11.536 -0.896 1.00 96.75 105 PRO A CA 1
ATOM 882 C C . PRO A 1 105 ? 9.546 10.206 -1.588 1.00 96.75 105 PRO A C 1
ATOM 884 O O . PRO A 1 105 ? 9.748 10.166 -2.793 1.00 96.75 105 PRO A O 1
ATOM 887 N N . VAL A 1 106 ? 9.556 9.091 -0.849 1.00 95.81 106 VAL A N 1
ATOM 888 C CA . VAL A 1 106 ? 9.789 7.752 -1.421 1.00 95.81 106 VAL A CA 1
ATOM 889 C C . VAL A 1 106 ? 8.612 7.343 -2.312 1.00 95.81 106 VAL A C 1
ATOM 891 O O . VAL A 1 106 ? 8.809 6.817 -3.406 1.00 95.81 106 VAL A O 1
ATOM 894 N N . ALA A 1 107 ? 7.381 7.610 -1.872 1.00 95.88 107 ALA A N 1
ATOM 895 C CA . ALA A 1 107 ? 6.176 7.317 -2.641 1.00 95.88 107 ALA A CA 1
ATOM 896 C C . ALA A 1 107 ? 6.023 8.201 -3.889 1.00 95.88 107 ALA A C 1
ATOM 898 O O . ALA A 1 107 ? 5.509 7.727 -4.906 1.00 95.88 107 ALA A O 1
ATOM 899 N N . SER A 1 108 ? 6.475 9.460 -3.840 1.00 96.00 108 SER A N 1
ATOM 900 C CA . SER A 1 108 ? 6.399 10.382 -4.982 1.00 96.00 108 SER A CA 1
ATOM 901 C C . SER A 1 108 ? 7.313 9.972 -6.143 1.00 96.00 108 SER A C 1
ATOM 903 O O . SER A 1 108 ? 6.994 10.260 -7.296 1.00 96.00 108 SER A O 1
ATOM 905 N N . GLU A 1 109 ? 8.390 9.232 -5.866 1.00 95.94 109 GLU A N 1
ATOM 906 C CA . GLU A 1 109 ? 9.300 8.693 -6.883 1.00 95.94 109 GLU A CA 1
ATOM 907 C C . GLU A 1 109 ? 8.731 7.499 -7.677 1.00 95.94 109 GLU A C 1
ATOM 909 O O . GLU A 1 109 ? 9.282 7.157 -8.723 1.00 95.94 109 GLU A O 1
ATOM 914 N N . LEU A 1 110 ? 7.653 6.848 -7.215 1.00 94.38 110 LEU A N 1
ATOM 915 C CA . LEU A 1 110 ? 7.092 5.657 -7.872 1.00 94.38 110 LEU A CA 1
ATOM 916 C C . LEU A 1 110 ? 6.225 6.000 -9.089 1.00 94.38 110 LEU A C 1
ATOM 918 O O . LEU A 1 110 ? 6.654 5.970 -10.239 1.00 94.38 110 LEU A O 1
ATOM 922 N N . THR A 1 111 ? 4.948 6.264 -8.840 1.00 94.94 111 THR A N 1
ATOM 923 C CA . THR A 1 111 ? 3.972 6.705 -9.838 1.00 94.94 111 THR A CA 1
ATOM 924 C C . THR A 1 111 ? 2.964 7.592 -9.122 1.00 94.94 111 THR A C 1
ATOM 926 O O . THR A 1 111 ? 2.756 7.429 -7.918 1.00 94.94 111 THR A O 1
ATOM 929 N N . ASN A 1 112 ? 2.232 8.414 -9.867 1.00 96.19 112 ASN A N 1
ATOM 930 C CA . ASN A 1 112 ? 1.174 9.245 -9.295 1.00 96.19 112 ASN A CA 1
ATOM 931 C C . ASN A 1 112 ? 0.119 8.439 -8.508 1.00 96.19 112 ASN A C 1
ATOM 933 O O . ASN A 1 112 ? -0.367 8.893 -7.479 1.00 96.19 112 ASN A O 1
ATOM 937 N N . GLU A 1 113 ? -0.227 7.228 -8.953 1.00 97.25 113 GLU A N 1
ATOM 938 C CA . GLU A 1 113 ? -1.254 6.423 -8.282 1.00 97.25 113 GLU A CA 1
ATOM 939 C C . GLU A 1 113 ? -0.759 5.809 -6.964 1.00 97.25 113 GLU A C 1
ATOM 941 O O . GLU A 1 113 ? -1.480 5.854 -5.967 1.00 97.25 113 GLU A O 1
ATOM 946 N N . HIS A 1 114 ? 0.497 5.351 -6.921 1.00 97.81 114 HIS A N 1
ATOM 947 C CA . HIS A 1 114 ? 1.170 4.965 -5.674 1.00 97.81 114 HIS A CA 1
ATOM 948 C C . HIS A 1 114 ? 1.237 6.142 -4.690 1.00 97.81 114 HIS A C 1
ATOM 950 O O . HIS A 1 114 ? 0.869 5.989 -3.527 1.00 97.81 114 HIS A O 1
ATOM 956 N N . PHE A 1 115 ? 1.636 7.328 -5.163 1.00 98.00 115 PHE A N 1
ATOM 957 C CA . PHE A 1 115 ? 1.708 8.528 -4.333 1.00 98.00 115 PHE A CA 1
ATOM 958 C C . PHE A 1 115 ? 0.339 8.910 -3.758 1.00 98.00 115 PHE A C 1
ATOM 960 O O . PHE A 1 115 ? 0.211 9.103 -2.553 1.00 98.00 115 PHE A O 1
ATOM 967 N N . LYS A 1 116 ? -0.716 8.936 -4.582 1.00 98.06 116 LYS A N 1
ATOM 968 C CA . LYS A 1 116 ? -2.089 9.203 -4.119 1.00 98.06 116 LYS A CA 1
ATOM 969 C C . LYS A 1 116 ? -2.550 8.196 -3.067 1.00 98.06 116 LYS A C 1
ATOM 971 O O . LYS A 1 11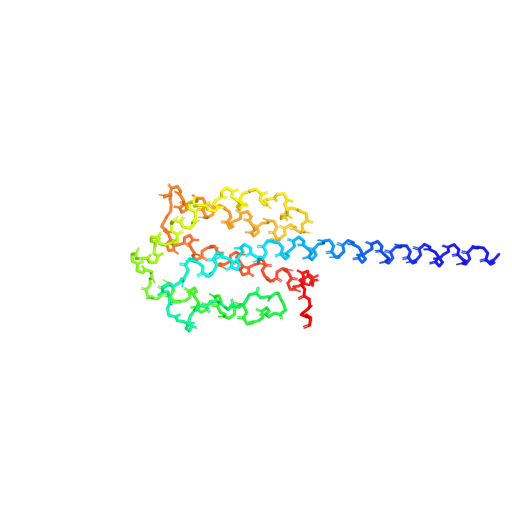6 ? -3.137 8.610 -2.069 1.00 98.06 116 LYS A O 1
ATOM 976 N N . ALA A 1 117 ? -2.312 6.902 -3.290 1.00 98.19 117 ALA A N 1
ATOM 977 C CA . ALA A 1 117 ? -2.663 5.862 -2.327 1.00 98.19 117 ALA A CA 1
ATOM 978 C C . ALA A 1 117 ? -1.918 6.072 -0.999 1.00 98.19 117 ALA A C 1
ATOM 980 O O . ALA A 1 117 ? -2.546 6.079 0.058 1.00 98.19 117 ALA A O 1
ATOM 981 N N . TRP A 1 118 ? -0.611 6.341 -1.057 1.00 98.31 118 TRP A N 1
ATOM 982 C CA . TRP A 1 118 ? 0.210 6.602 0.125 1.00 98.31 118 TRP A CA 1
ATOM 983 C C . TRP A 1 118 ? -0.242 7.847 0.894 1.00 98.31 118 TRP A C 1
ATOM 985 O O . TRP A 1 118 ? -0.467 7.773 2.098 1.00 98.31 118 TRP A O 1
ATOM 995 N N . CYS A 1 119 ? -0.473 8.969 0.208 1.00 97.94 119 CYS A N 1
ATOM 996 C CA . CYS A 1 119 ? -0.988 10.195 0.823 1.00 97.94 119 CYS A CA 1
ATOM 997 C C . CYS A 1 119 ? -2.306 9.962 1.566 1.00 97.94 119 CYS A C 1
ATOM 999 O O . CYS A 1 119 ? -2.508 10.502 2.651 1.00 97.94 119 CYS A O 1
ATOM 1001 N N . ARG A 1 120 ? -3.209 9.150 1.002 1.00 97.94 120 ARG A N 1
ATOM 1002 C CA . ARG A 1 120 ? -4.478 8.808 1.657 1.00 97.94 120 ARG A CA 1
ATOM 1003 C C . ARG A 1 120 ? -4.269 7.914 2.876 1.00 97.94 120 ARG A C 1
ATOM 1005 O O . ARG A 1 120 ? -4.895 8.167 3.897 1.00 97.94 120 ARG A O 1
ATOM 1012 N N . ILE A 1 121 ? -3.370 6.932 2.799 1.00 98.00 121 ILE A N 1
ATOM 1013 C CA . ILE A 1 121 ? -2.988 6.105 3.955 1.00 98.00 121 ILE A CA 1
ATOM 1014 C C . ILE A 1 121 ? -2.461 6.994 5.087 1.00 98.00 121 ILE A C 1
ATOM 1016 O O . ILE A 1 121 ? -2.976 6.924 6.199 1.00 98.00 121 ILE A O 1
ATOM 1020 N N . VAL A 1 122 ? -1.497 7.871 4.793 1.00 97.25 122 VAL A N 1
ATOM 1021 C CA . VAL A 1 122 ? -0.915 8.811 5.765 1.00 97.25 122 VAL A CA 1
ATOM 1022 C C . VAL A 1 122 ? -1.992 9.712 6.374 1.00 97.25 122 VAL A C 1
ATOM 1024 O O . VAL A 1 122 ? -2.073 9.828 7.594 1.00 97.25 122 VAL A O 1
ATOM 1027 N N . TYR A 1 123 ? -2.871 10.285 5.547 1.00 96.56 123 TYR A N 1
ATOM 1028 C CA . TYR A 1 123 ? -3.977 11.123 6.011 1.00 96.56 123 TYR A CA 1
ATOM 1029 C C . TYR A 1 123 ? -4.861 10.409 7.042 1.00 96.56 123 TYR A C 1
ATOM 1031 O O . TYR A 1 123 ? -5.095 10.942 8.125 1.00 96.56 123 TYR A O 1
ATOM 1039 N N . PHE A 1 124 ? -5.327 9.195 6.741 1.00 96.56 124 PHE A N 1
ATOM 1040 C CA . PHE A 1 124 ? -6.208 8.463 7.653 1.00 96.56 124 PHE A CA 1
ATOM 1041 C C . PHE A 1 124 ? -5.481 7.964 8.905 1.00 96.56 124 PHE A C 1
ATOM 1043 O O . PHE A 1 124 ? -6.076 7.925 9.980 1.00 96.56 124 PHE A O 1
ATOM 1050 N N . ILE A 1 125 ? -4.191 7.640 8.807 1.00 94.88 125 ILE A N 1
ATOM 1051 C CA . ILE A 1 125 ? -3.369 7.305 9.978 1.00 94.88 125 ILE A CA 1
ATOM 1052 C C . ILE A 1 125 ? -3.245 8.507 10.914 1.00 94.88 125 ILE A C 1
ATOM 1054 O O . ILE A 1 125 ? -3.438 8.358 12.121 1.00 94.88 125 ILE A O 1
ATOM 1058 N N . ASN A 1 126 ? -3.006 9.698 10.366 1.00 94.19 126 ASN A N 1
ATOM 1059 C CA . ASN A 1 126 ? -2.984 10.936 11.139 1.00 94.19 126 ASN A CA 1
ATOM 1060 C C . ASN A 1 126 ? -4.354 11.267 11.729 1.00 94.19 126 ASN A C 1
ATOM 1062 O O . ASN A 1 126 ? -4.437 11.663 12.885 1.00 94.19 126 ASN A O 1
ATOM 1066 N N . SER A 1 127 ? -5.430 11.033 10.979 1.00 93.38 127 SER A N 1
ATOM 1067 C CA . SER A 1 127 ? -6.801 11.210 11.465 1.00 93.38 127 SER A CA 1
ATOM 1068 C C . SER A 1 127 ? -7.088 10.345 12.701 1.00 93.38 127 SER A C 1
ATOM 1070 O O . SER A 1 127 ? -7.618 10.837 13.700 1.00 93.38 127 SER A O 1
ATOM 1072 N N . ILE A 1 128 ? -6.647 9.078 12.685 1.00 92.81 128 ILE A N 1
ATOM 1073 C CA . ILE A 1 128 ? -6.730 8.170 13.842 1.00 92.81 128 ILE A CA 1
ATOM 1074 C C . ILE A 1 128 ? -5.848 8.668 14.994 1.00 92.81 128 ILE A C 1
ATOM 1076 O O . ILE A 1 128 ? -6.284 8.680 16.146 1.00 92.81 128 ILE A O 1
ATOM 1080 N N . ALA A 1 129 ? -4.611 9.076 14.699 1.00 90.75 129 ALA A N 1
ATOM 1081 C CA . ALA A 1 129 ? -3.658 9.544 15.702 1.00 90.75 129 ALA A CA 1
ATOM 1082 C C . ALA A 1 129 ? -4.142 10.817 16.419 1.00 90.75 129 ALA A C 1
ATOM 1084 O O . ALA A 1 129 ? -4.008 10.933 17.634 1.00 90.75 129 ALA A O 1
ATOM 1085 N N . SER A 1 130 ? -4.762 11.742 15.688 1.00 89.19 130 SER A N 1
ATOM 1086 C CA . SER A 1 130 ? -5.328 12.988 16.214 1.00 89.19 130 SER A CA 1
ATOM 1087 C C . SER A 1 130 ? -6.771 12.845 16.717 1.00 89.19 130 SER A C 1
ATOM 1089 O O . SER A 1 130 ? -7.370 13.844 17.110 1.00 89.19 130 SER A O 1
ATOM 1091 N N . ALA A 1 131 ? -7.344 11.635 16.702 1.00 85.94 131 ALA A N 1
ATOM 1092 C CA . ALA A 1 131 ? -8.726 11.348 17.101 1.00 85.94 131 ALA A CA 1
ATOM 1093 C C . ALA A 1 131 ? -9.788 12.216 16.384 1.00 85.94 131 ALA A C 1
ATOM 1095 O O . ALA A 1 131 ? -10.795 12.594 16.978 1.00 85.94 131 ALA A O 1
ATOM 1096 N N . HIS A 1 132 ? -9.558 12.555 15.110 1.00 82.38 132 HIS A N 1
ATOM 1097 C CA . HIS A 1 132 ? -10.460 13.404 14.316 1.00 82.38 132 HIS A CA 1
ATOM 1098 C C . HIS A 1 132 ? -11.604 12.622 13.649 1.00 82.38 132 HIS A C 1
ATOM 1100 O O . HIS A 1 132 ? -12.640 13.202 13.329 1.00 82.38 132 HIS A O 1
ATOM 1106 N N . GLU A 1 133 ? -11.448 11.310 13.454 1.00 81.56 133 GLU A N 1
ATOM 1107 C CA . GLU A 1 133 ? -12.454 10.443 12.833 1.00 81.56 133 GLU A CA 1
ATOM 1108 C C . GLU A 1 133 ? -12.639 9.120 13.596 1.00 81.56 133 GLU A C 1
ATOM 1110 O O . GLU A 1 133 ? -11.740 8.680 14.321 1.00 81.56 133 GLU A O 1
ATOM 1115 N N . PRO A 1 134 ? -13.784 8.428 13.407 1.00 87.12 134 PRO A N 1
ATOM 1116 C CA . PRO A 1 134 ? -13.988 7.095 13.957 1.00 87.12 134 PRO A CA 1
ATOM 1117 C C . PRO A 1 134 ? -12.938 6.109 13.436 1.00 87.12 134 PRO A C 1
ATOM 1119 O O . PRO A 1 134 ? -12.866 5.840 12.235 1.00 87.12 134 PRO A O 1
ATOM 1122 N N . ILE A 1 135 ? -12.190 5.498 14.358 1.00 89.31 135 ILE A N 1
ATOM 1123 C CA . ILE A 1 135 ? -11.081 4.581 14.053 1.00 89.31 135 ILE A CA 1
ATOM 1124 C C . ILE A 1 135 ? -11.510 3.479 13.079 1.00 89.31 135 ILE A C 1
ATOM 1126 O O . ILE A 1 135 ? -10.796 3.209 12.117 1.00 89.31 135 ILE A O 1
ATOM 1130 N N . SER A 1 136 ? -12.684 2.870 13.269 1.00 88.81 136 SER A N 1
ATOM 1131 C CA . SER A 1 136 ? -13.186 1.805 12.390 1.00 88.81 136 SER A CA 1
ATOM 1132 C C . SER A 1 136 ? -13.359 2.260 10.940 1.00 88.81 136 SER A C 1
ATOM 1134 O O . SER A 1 136 ? -13.000 1.524 10.022 1.00 88.81 136 SER A O 1
ATOM 1136 N N . LYS A 1 137 ? -13.866 3.481 10.721 1.00 91.69 137 LYS A N 1
ATOM 1137 C CA . LYS A 1 137 ? -14.063 4.037 9.377 1.00 91.69 137 LYS A CA 1
ATOM 1138 C C . LYS A 1 137 ? -12.714 4.315 8.716 1.00 91.69 137 LYS A C 1
ATOM 1140 O O . LYS A 1 137 ? -12.432 3.747 7.665 1.00 91.69 137 LYS A O 1
ATOM 1145 N N . SER A 1 138 ? -11.850 5.082 9.380 1.00 94.19 138 SER A N 1
ATOM 1146 C CA . SER A 1 138 ? -10.526 5.425 8.850 1.00 94.19 138 SER A CA 1
ATOM 1147 C C . SER A 1 138 ? -9.657 4.175 8.644 1.00 94.19 138 SER A C 1
ATOM 1149 O O . SER A 1 138 ? -8.884 4.110 7.695 1.00 94.19 138 SER A O 1
ATOM 1151 N N . THR A 1 139 ? -9.830 3.127 9.459 1.00 94.19 139 THR A N 1
ATOM 1152 C CA . THR A 1 139 ? -9.168 1.824 9.264 1.00 94.19 139 THR A CA 1
ATOM 1153 C C . THR A 1 139 ? -9.607 1.153 7.963 1.00 94.19 139 THR A C 1
ATOM 1155 O O . THR A 1 139 ? -8.763 0.656 7.217 1.00 94.19 139 THR A O 1
ATOM 1158 N N . ILE A 1 140 ? -10.908 1.152 7.655 1.00 95.50 140 ILE A N 1
ATOM 1159 C CA . ILE A 1 140 ? -11.416 0.633 6.377 1.00 95.50 140 ILE A CA 1
ATOM 1160 C C . ILE A 1 140 ? -10.832 1.440 5.213 1.00 95.50 140 ILE A C 1
ATOM 1162 O O . ILE A 1 140 ? -10.387 0.848 4.228 1.00 95.50 140 ILE A O 1
ATOM 1166 N N . ASP A 1 141 ? -10.788 2.766 5.332 1.00 97.00 141 ASP A N 1
ATOM 1167 C CA . ASP A 1 141 ? -10.242 3.633 4.288 1.00 97.00 141 ASP A CA 1
ATOM 1168 C C . ASP A 1 141 ? -8.732 3.407 4.076 1.00 97.00 141 ASP A C 1
ATOM 1170 O O . ASP A 1 141 ? -8.261 3.369 2.933 1.00 97.00 141 ASP A O 1
ATOM 1174 N N . ILE A 1 142 ? -7.963 3.157 5.143 1.00 97.25 142 ILE A N 1
ATOM 1175 C CA . ILE A 1 142 ? -6.556 2.734 5.045 1.00 97.25 142 ILE A CA 1
ATOM 1176 C C . ILE A 1 142 ? -6.454 1.421 4.264 1.00 97.25 142 ILE A C 1
ATOM 1178 O O . ILE A 1 142 ? -5.705 1.349 3.290 1.00 97.25 142 ILE A O 1
ATOM 1182 N N . LEU A 1 143 ? -7.231 0.398 4.637 1.00 97.56 143 LEU A N 1
ATOM 1183 C CA . LEU A 1 143 ? -7.207 -0.912 3.975 1.00 97.56 143 LEU A CA 1
ATOM 1184 C C . LEU A 1 143 ? -7.552 -0.815 2.480 1.00 97.56 143 LEU A C 1
ATOM 1186 O O . LEU A 1 143 ? -6.910 -1.462 1.651 1.00 97.56 143 LEU A O 1
ATOM 1190 N N . GLN A 1 144 ? -8.512 0.034 2.107 1.00 98.12 144 GLN A N 1
ATOM 1191 C CA . GLN A 1 144 ? -8.845 0.288 0.702 1.00 98.12 144 GLN A CA 1
ATOM 1192 C C . GLN A 1 144 ? -7.693 0.945 -0.068 1.00 98.12 144 GLN A C 1
ATOM 1194 O O . GLN A 1 144 ? -7.431 0.583 -1.217 1.00 98.12 144 GLN A O 1
ATOM 1199 N N . ASN A 1 145 ? -6.975 1.888 0.543 1.00 98.44 145 ASN A N 1
ATOM 1200 C CA . ASN A 1 145 ? -5.834 2.525 -0.113 1.00 98.44 145 ASN A CA 1
ATOM 1201 C C . ASN A 1 145 ? -4.601 1.609 -0.166 1.00 98.44 145 ASN A C 1
ATOM 1203 O O . ASN A 1 145 ? -3.876 1.647 -1.157 1.00 98.44 145 ASN A O 1
ATOM 1207 N N . ILE A 1 146 ? -4.415 0.713 0.810 1.00 98.25 146 ILE A N 1
ATOM 1208 C CA . ILE A 1 146 ? -3.433 -0.383 0.727 1.00 98.25 146 ILE A CA 1
ATOM 1209 C C . ILE A 1 146 ? -3.748 -1.282 -0.476 1.00 98.25 146 ILE A C 1
ATOM 1211 O O . ILE A 1 146 ? -2.854 -1.643 -1.240 1.00 98.25 146 ILE A O 1
ATOM 1215 N N . LYS A 1 147 ? -5.031 -1.591 -0.696 1.00 97.88 147 LYS A N 1
ATOM 1216 C CA . LYS A 1 147 ? -5.494 -2.362 -1.855 1.00 97.88 147 LYS A CA 1
ATOM 1217 C C . LYS A 1 147 ? -5.166 -1.672 -3.180 1.00 97.88 147 LYS A C 1
ATOM 1219 O O . LYS A 1 147 ? -4.676 -2.304 -4.117 1.00 97.88 147 LYS A O 1
ATOM 1224 N N . ARG A 1 148 ? -5.409 -0.360 -3.252 1.00 97.88 148 ARG A N 1
ATOM 1225 C CA . ARG A 1 148 ? -5.071 0.468 -4.418 1.00 97.88 148 ARG A CA 1
ATOM 1226 C C . ARG A 1 148 ? -3.566 0.483 -4.683 1.00 97.88 148 ARG A C 1
ATOM 1228 O O . ARG A 1 148 ? -3.170 0.335 -5.833 1.00 97.88 148 ARG A O 1
ATOM 1235 N N . PHE A 1 149 ? -2.754 0.624 -3.635 1.00 98.25 149 PHE A N 1
ATOM 1236 C CA . PHE A 1 149 ? -1.297 0.553 -3.736 1.00 98.25 149 PHE A CA 1
ATOM 1237 C C . PHE A 1 149 ? -0.857 -0.787 -4.343 1.00 98.25 149 PHE A C 1
ATOM 1239 O O . PHE A 1 149 ? -0.179 -0.795 -5.363 1.00 98.25 149 PHE A O 1
ATOM 1246 N N . ASP A 1 150 ? -1.321 -1.911 -3.785 1.00 97.69 150 ASP A N 1
ATOM 1247 C CA . ASP A 1 150 ? -0.957 -3.251 -4.265 1.00 97.69 150 ASP A CA 1
ATOM 1248 C C . ASP A 1 150 ? -1.379 -3.503 -5.721 1.00 97.69 150 ASP A C 1
ATOM 1250 O O . ASP A 1 150 ? -0.621 -4.068 -6.507 1.00 97.69 150 ASP A O 1
ATOM 1254 N N . THR A 1 151 ? -2.566 -3.022 -6.101 1.00 97.56 151 THR A N 1
ATOM 1255 C CA . THR A 1 151 ? -3.078 -3.113 -7.478 1.00 97.56 151 THR A CA 1
ATOM 1256 C C . THR A 1 151 ? -2.184 -2.372 -8.467 1.00 97.56 151 THR A C 1
ATOM 1258 O O . THR A 1 151 ? -1.893 -2.880 -9.552 1.00 97.56 151 THR A O 1
ATOM 1261 N N . GLU A 1 152 ? -1.718 -1.178 -8.105 1.00 97.31 152 GLU A N 1
ATOM 1262 C CA . GLU A 1 152 ? -0.819 -0.402 -8.957 1.00 97.31 152 GLU A CA 1
ATOM 1263 C C . GLU A 1 152 ? 0.580 -1.017 -9.032 1.00 97.31 152 GLU A C 1
ATOM 1265 O O . GLU A 1 152 ? 1.150 -1.059 -10.129 1.00 97.31 152 GLU A O 1
ATOM 1270 N N . SER A 1 153 ? 1.102 -1.568 -7.928 1.00 96.62 153 SER A N 1
ATOM 1271 C CA . SER A 1 153 ? 2.353 -2.338 -7.934 1.00 96.62 153 SER A CA 1
ATOM 1272 C C . SER A 1 153 ? 2.256 -3.499 -8.922 1.00 96.62 153 SER A C 1
ATOM 1274 O O . SER A 1 153 ? 3.121 -3.651 -9.791 1.00 96.62 153 SER A O 1
ATOM 1276 N N . TYR A 1 154 ? 1.173 -4.282 -8.840 1.00 96.75 154 TYR A N 1
ATOM 1277 C CA . TYR A 1 154 ? 0.960 -5.453 -9.687 1.00 96.75 154 TYR A CA 1
ATOM 1278 C C . TYR A 1 154 ? 0.835 -5.080 -11.170 1.00 96.75 154 TYR A C 1
ATOM 1280 O O . TYR A 1 154 ? 1.599 -5.558 -12.012 1.00 96.75 154 TYR A O 1
ATOM 1288 N N . LYS A 1 155 ? -0.054 -4.131 -11.492 1.00 96.00 155 LYS A N 1
ATOM 1289 C CA . LYS A 1 155 ? -0.293 -3.640 -12.860 1.00 96.00 155 LYS A CA 1
ATOM 1290 C C . LYS A 1 155 ? 0.978 -3.123 -13.535 1.00 96.00 155 LYS A C 1
ATOM 1292 O O . LYS A 1 155 ? 1.171 -3.315 -14.735 1.00 96.00 155 LYS A O 1
ATOM 1297 N N . ARG A 1 156 ? 1.841 -2.440 -12.779 1.00 94.00 156 ARG A N 1
ATOM 1298 C CA . ARG A 1 156 ? 3.093 -1.853 -13.282 1.00 94.00 156 ARG A CA 1
ATOM 1299 C C . ARG A 1 156 ? 4.278 -2.823 -13.225 1.00 94.00 156 ARG A C 1
ATOM 1301 O O . ARG A 1 156 ? 5.355 -2.463 -13.702 1.00 94.00 156 ARG A O 1
ATOM 1308 N N . LYS A 1 157 ? 4.100 -4.031 -12.672 1.00 94.38 157 LYS A N 1
ATOM 1309 C CA . LYS A 1 157 ? 5.180 -4.990 -12.379 1.00 94.38 157 LYS A CA 1
ATOM 1310 C C . LYS A 1 157 ? 6.312 -4.347 -11.570 1.00 94.38 157 LYS A C 1
ATOM 1312 O O . LYS A 1 157 ? 7.493 -4.504 -11.895 1.00 94.38 157 LYS A O 1
ATOM 1317 N N . LEU A 1 158 ? 5.922 -3.554 -10.572 1.00 93.31 158 LEU A N 1
ATOM 1318 C CA . LEU A 1 158 ? 6.796 -2.890 -9.608 1.00 93.31 158 LEU A CA 1
ATOM 1319 C C . LEU A 1 158 ? 6.725 -3.640 -8.281 1.00 93.31 158 LEU A C 1
ATOM 1321 O O . LEU A 1 158 ? 6.183 -3.146 -7.307 1.00 93.31 158 LEU A O 1
ATOM 1325 N N . TYR A 1 159 ? 7.221 -4.866 -8.271 1.00 90.81 159 TYR A N 1
ATOM 1326 C CA . TYR A 1 159 ? 7.355 -5.683 -7.074 1.00 90.81 159 TYR A CA 1
ATOM 1327 C C . TYR A 1 159 ? 8.478 -6.693 -7.308 1.00 90.81 159 TYR A C 1
ATOM 1329 O O . TYR A 1 159 ? 8.943 -6.873 -8.437 1.00 90.81 159 TYR A O 1
ATOM 1337 N N . VAL A 1 160 ? 8.946 -7.325 -6.236 1.00 84.56 160 VAL A N 1
ATOM 1338 C CA . VAL A 1 160 ? 9.903 -8.429 -6.338 1.00 84.56 160 VAL A CA 1
ATOM 1339 C C . VAL A 1 160 ? 9.136 -9.664 -6.808 1.00 84.56 160 VAL A C 1
ATOM 1341 O O . VAL A 1 160 ? 8.290 -10.174 -6.071 1.00 84.56 160 VAL A O 1
ATOM 1344 N N . ASP A 1 161 ? 9.390 -10.109 -8.039 1.00 70.44 161 ASP A N 1
ATOM 1345 C CA . ASP A 1 161 ? 9.041 -11.467 -8.458 1.00 70.44 161 ASP A CA 1
ATOM 1346 C C . ASP A 1 161 ? 9.802 -12.401 -7.505 1.00 70.44 161 ASP A C 1
ATOM 1348 O O . ASP A 1 161 ? 11.010 -12.228 -7.348 1.00 70.44 161 ASP A O 1
ATOM 1352 N N . GLY A 1 162 ? 9.091 -13.263 -6.770 1.00 55.69 162 GLY A N 1
ATOM 1353 C CA . GLY A 1 162 ? 9.683 -14.071 -5.698 1.00 55.69 162 GLY A CA 1
ATOM 1354 C C . GLY A 1 162 ? 10.972 -14.774 -6.135 1.00 55.69 162 GLY A C 1
ATOM 1355 O O . GLY A 1 162 ? 11.064 -15.223 -7.276 1.00 55.69 162 GLY A O 1
ATOM 1356 N N . GLU A 1 163 ? 11.951 -14.815 -5.228 1.00 35.44 163 GLU A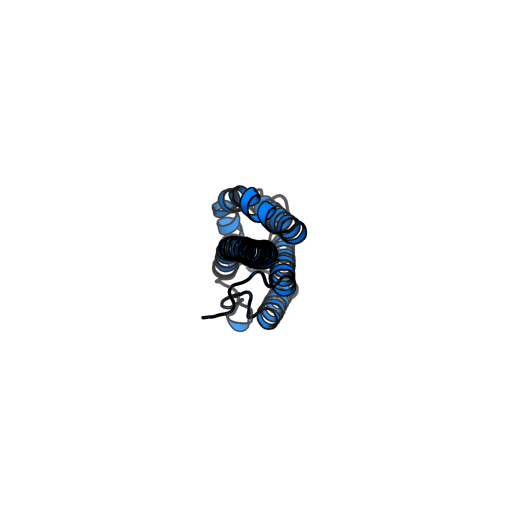 N 1
ATOM 1357 C CA . GLU A 1 163 ? 13.153 -15.652 -5.364 1.00 35.44 163 GLU A CA 1
ATOM 1358 C C . GLU A 1 163 ? 12.794 -17.142 -5.411 1.00 35.44 163 GLU A C 1
ATOM 1360 O O . GLU A 1 163 ? 11.897 -17.560 -4.636 1.00 35.44 163 GLU A O 1
#

Secondary structure (DSSP, 8-state):
-HHHHHHHHHHHHHHHHHHHHHHHHHHHHHHHHHHHHHHHHHHHTTTS-GGGS-----GGGHHHHHHHHHHHHHHHHHH---HHHHHHHHHHHHHHHHHHHTTHHHHHTT-HHHHHHHHHHHHHHHHHHTT-S-HHHHHHHHHHHHHHHHHHHHHHT-S----

Foldseek 3Di:
DVVVVVVVVVVVVVVVVVVVVLLVLLLVLLVVLQVVVQVLQCQLCVPPPPQLGADPRFLLCLVSNLVSLVSVLVCCVPVNDDPVSLVRLLVVLLVCLVVLVVSLVSQVSHDPQSSVLSVLLSVLSVCSNVVVDDSSVSVSSNSVSSSSNSVVCNVVVSHDPDD

Sequence (163 aa):
MGVCIELLIILWVFDRWQVNSKKRRLVSLERRLREYLIFFLKHSFKNVPAEYRVGRFFGVDHDKNIKQIDKLIQYVKSNGLDESALTSIQKHCLRESRTLENLLPVASELTNEHFKAWCRIVYFINSIASAHEPISKSTIDILQNIKRFDTESYKRKLYVDGE

Organism: NCBI:txid511998

pLDDT: mean 92.08, std 7.38, range [35.44, 98.44]

Radius of gyration: 19.44 Å; chains: 1; bounding box: 51×30×65 Å